Protein AF-A0A956ZNP1-F1 (afdb_monomer)

Solvent-accessible surface area (backbone atoms only — not comparable to full-atom values): 8913 Å² total; per-residue (Å²): 142,85,89,82,83,84,87,86,89,83,90,83,89,77,87,82,73,83,82,71,84,71,74,58,71,53,79,80,72,82,81,79,65,86,91,60,76,81,83,47,62,68,58,44,45,74,68,41,40,74,65,28,34,67,40,29,68,85,63,58,58,47,72,68,44,51,51,50,21,51,50,48,26,41,50,47,34,49,76,71,76,40,75,59,49,74,44,75,42,90,53,72,42,45,49,69,44,48,39,47,77,71,51,98,44,72,65,47,38,48,54,47,53,54,50,50,52,54,27,31,68,38,16,30,48,60,53,40,53,50,35,22,56,67,46,51,49,79,79,77,74,78,90,123

Secondary structure (DSSP, 8-state):
----PPP------------------B-------TTPPPPPHHHHHHH--TTHHHHTTTS---HHHHHHHHHHHHHHHHHTT--EEEE--SSTT---EEEE---SSHHHHHHHHHHHHHHHHHHTHHHHHHHHHHHS--------

Nearest PDB structures (foldseek):
  1dgd-assembly1_A  TM=7.551E-01  e=8.315E-01  Burkholderia cepacia
  6u2f-assembly1_A  TM=5.998E-01  e=5.692E+00  Homo sapiens

Structure (mmCIF, N/CA/C/O backbone):
data_AF-A0A956ZNP1-F1
#
_entry.id   AF-A0A956ZNP1-F1
#
loop_
_atom_site.group_PDB
_atom_site.id
_atom_site.type_symbol
_atom_site.label_atom_id
_atom_site.label_alt_id
_atom_site.label_comp_id
_atom_site.label_asym_id
_atom_site.label_entity_id
_atom_site.label_seq_id
_atom_site.pdbx_PDB_ins_code
_atom_site.Cartn_x
_atom_site.Cartn_y
_atom_site.Cartn_z
_atom_site.occupancy
_atom_site.B_iso_or_equiv
_atom_site.auth_seq_id
_atom_site.auth_comp_id
_atom_site.auth_asym_id
_atom_site.auth_atom_id
_atom_site.pdbx_PDB_model_num
ATOM 1 N N . MET A 1 1 ? -55.408 40.533 39.992 1.00 43.06 1 MET A N 1
ATOM 2 C CA . MET A 1 1 ? -54.505 39.420 39.617 1.00 43.06 1 MET A CA 1
ATOM 3 C C . MET A 1 1 ? -53.222 40.007 39.036 1.00 43.06 1 MET A C 1
ATOM 5 O O . MET A 1 1 ? -53.251 40.529 37.934 1.00 43.06 1 MET A O 1
ATOM 9 N N . MET A 1 2 ? -52.131 40.020 39.809 1.00 33.66 2 MET A N 1
ATOM 10 C CA . MET A 1 2 ? -50.836 40.608 39.430 1.00 33.66 2 MET A CA 1
ATOM 11 C C . MET A 1 2 ? -49.814 39.491 39.184 1.00 33.66 2 MET A C 1
ATOM 13 O O . MET A 1 2 ? -49.549 38.694 40.081 1.00 33.66 2 MET A O 1
ATOM 17 N N . LYS A 1 3 ? -49.233 39.442 37.981 1.00 38.78 3 LYS A N 1
ATOM 18 C CA . LYS A 1 3 ? -48.193 38.482 37.586 1.00 38.78 3 LYS A CA 1
ATOM 19 C C . LYS A 1 3 ? -46.819 39.119 37.836 1.00 38.78 3 LYS A C 1
ATOM 21 O O . LYS A 1 3 ? -46.410 40.014 37.104 1.00 38.78 3 LYS A O 1
ATOM 26 N N . ARG A 1 4 ? -46.131 38.705 38.906 1.00 46.38 4 ARG A N 1
ATOM 27 C CA . ARG A 1 4 ? -44.741 39.094 39.212 1.00 46.38 4 ARG A CA 1
ATOM 28 C C . ARG A 1 4 ? -43.804 37.968 38.772 1.00 46.38 4 ARG A C 1
ATOM 30 O O . ARG A 1 4 ? -43.691 36.979 39.485 1.00 46.38 4 ARG A O 1
ATOM 37 N N . ASN A 1 5 ? -43.104 38.140 37.651 1.00 48.66 5 ASN A N 1
ATOM 38 C CA . ASN A 1 5 ? -41.962 37.291 37.300 1.00 48.66 5 ASN A CA 1
ATOM 39 C C . ASN A 1 5 ? -40.660 38.007 37.683 1.00 48.66 5 ASN A C 1
ATOM 41 O O . ASN A 1 5 ? -40.367 39.102 37.202 1.00 48.66 5 ASN A O 1
ATOM 45 N N . ARG A 1 6 ? -39.914 37.386 38.603 1.00 50.66 6 ARG A N 1
ATOM 46 C CA . ARG A 1 6 ? -38.586 37.804 39.068 1.00 50.66 6 ARG A CA 1
ATOM 47 C C . ARG A 1 6 ? -37.516 37.481 38.018 1.00 50.66 6 ARG A C 1
ATOM 49 O O . ARG A 1 6 ? -37.569 36.449 37.361 1.00 50.66 6 ARG A O 1
ATOM 56 N N . ARG A 1 7 ? -36.552 38.396 37.915 1.00 53.88 7 ARG A N 1
ATOM 57 C CA . ARG A 1 7 ? -35.323 38.364 37.106 1.00 53.88 7 ARG A CA 1
ATOM 58 C C . ARG A 1 7 ? -34.303 37.359 37.663 1.00 53.88 7 ARG A C 1
ATOM 60 O O . ARG A 1 7 ? -34.197 37.281 38.883 1.00 53.88 7 ARG A O 1
ATOM 67 N N . MET A 1 8 ? -33.454 36.770 36.812 1.00 37.44 8 MET A N 1
ATOM 68 C CA . MET A 1 8 ? -31.996 36.722 37.042 1.00 37.44 8 MET A CA 1
ATOM 69 C C . MET A 1 8 ? -31.219 36.302 35.780 1.00 37.44 8 MET A C 1
ATOM 71 O O . MET A 1 8 ? -31.662 35.449 35.021 1.00 37.44 8 MET A O 1
ATOM 75 N N . PHE A 1 9 ? -30.088 36.980 35.577 1.00 45.38 9 PHE A N 1
ATOM 76 C CA . PHE A 1 9 ? -29.097 36.870 34.500 1.00 45.38 9 PHE A CA 1
ATOM 77 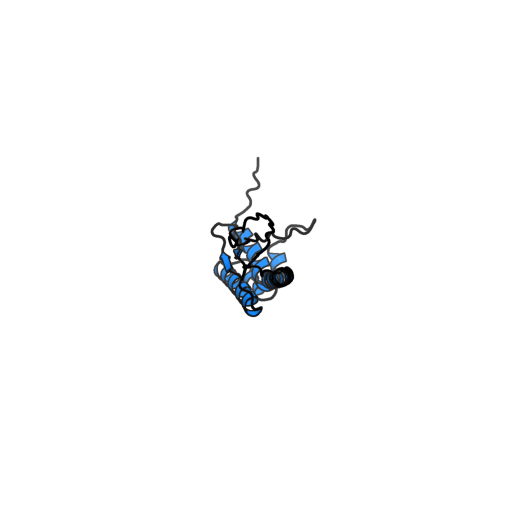C C . PHE A 1 9 ? -28.207 35.628 34.630 1.00 45.38 9 PHE A C 1
ATOM 79 O O . PHE A 1 9 ? -27.853 35.305 35.758 1.00 45.38 9 PHE A O 1
ATOM 86 N N . VAL A 1 10 ? -27.693 35.103 33.504 1.00 38.94 10 VAL A N 1
ATOM 87 C CA . VAL A 1 10 ? -26.294 34.634 33.363 1.00 38.94 10 VAL A CA 1
ATOM 88 C C . VAL A 1 10 ? -25.820 34.868 31.913 1.00 38.94 10 VAL A C 1
ATOM 90 O O . VAL A 1 10 ? -26.462 34.411 30.970 1.00 38.94 10 VAL A O 1
ATOM 93 N N . LEU A 1 11 ? -24.710 35.601 31.742 1.00 41.84 11 LEU A N 1
ATOM 94 C CA . LEU A 1 11 ? -23.898 35.654 30.516 1.00 41.84 11 LEU A CA 1
ATOM 95 C C . LEU A 1 11 ? -23.147 34.327 30.334 1.00 41.84 11 LEU A C 1
ATOM 97 O O . LEU A 1 11 ? -22.572 33.843 31.305 1.00 41.84 11 LEU A O 1
ATOM 101 N N . SER A 1 12 ? -22.986 33.839 29.103 1.00 37.03 12 SER A N 1
ATOM 102 C CA . SER A 1 12 ? -21.721 33.218 28.672 1.00 37.03 12 SER A CA 1
ATOM 103 C C . SER A 1 12 ? -21.627 33.150 27.152 1.00 37.03 12 SER A C 1
ATOM 105 O O . SER A 1 12 ? -22.492 32.602 26.476 1.00 37.03 12 SER A O 1
ATOM 107 N N . ALA A 1 13 ? -20.556 33.749 26.638 1.00 44.31 13 ALA A N 1
ATOM 108 C CA . ALA A 1 13 ? -20.075 33.601 25.279 1.00 44.31 13 ALA A CA 1
ATOM 109 C C . ALA A 1 13 ? -19.405 32.231 25.113 1.00 44.31 13 ALA A C 1
ATOM 111 O O . ALA A 1 13 ? -18.660 31.818 25.995 1.00 44.31 13 ALA A O 1
ATOM 112 N N . ALA A 1 14 ? -19.594 31.580 23.968 1.00 39.31 14 ALA A N 1
ATOM 113 C CA . ALA A 1 14 ? -18.583 30.703 23.389 1.00 39.31 14 ALA A CA 1
ATOM 114 C C . ALA A 1 14 ? -18.914 30.461 21.917 1.00 39.31 14 ALA A C 1
ATOM 116 O O . ALA A 1 14 ? -20.029 30.085 21.561 1.00 39.31 14 ALA A O 1
ATOM 117 N N . ALA A 1 15 ? -17.920 30.724 21.078 1.00 48.25 15 ALA A N 1
ATOM 118 C CA . ALA A 1 15 ? -17.908 30.463 19.656 1.00 48.25 15 ALA A CA 1
ATOM 119 C C . ALA A 1 15 ? -18.265 28.997 19.355 1.00 48.25 15 ALA A C 1
ATOM 121 O O . ALA A 1 15 ? -17.576 28.077 19.791 1.00 48.25 15 ALA A O 1
ATOM 122 N N . GLY A 1 16 ? -19.332 28.787 18.583 1.00 33.81 16 GLY A N 1
ATOM 123 C CA . GLY A 1 16 ? -19.629 27.503 17.957 1.00 33.81 16 GLY A CA 1
ATOM 124 C C . GLY A 1 16 ? -18.827 27.392 16.670 1.00 33.81 16 GLY A C 1
ATOM 125 O O . GLY A 1 16 ? -19.236 27.904 15.633 1.00 33.81 16 GLY A O 1
ATOM 126 N N . ILE A 1 17 ? -17.648 26.797 16.797 1.00 39.94 17 ILE A N 1
ATOM 127 C CA . ILE A 1 17 ? -16.674 26.485 15.752 1.00 39.94 17 ILE A CA 1
ATOM 128 C C . ILE A 1 17 ? -17.370 25.857 14.535 1.00 39.94 17 ILE A C 1
ATOM 130 O O . ILE A 1 17 ? -18.097 24.873 14.658 1.00 39.94 17 ILE A O 1
ATOM 134 N N . VAL A 1 18 ? -17.115 26.422 13.352 1.00 38.84 18 VAL A N 1
ATOM 135 C CA . VAL A 1 18 ? -17.376 25.774 12.063 1.00 38.84 18 VAL A CA 1
ATOM 136 C C . VAL A 1 18 ? -16.579 24.472 12.059 1.00 38.84 18 VAL A C 1
ATOM 138 O O . VAL A 1 18 ? -15.353 24.499 11.985 1.00 38.84 18 VAL A O 1
ATOM 141 N N . ALA A 1 19 ? -17.260 23.333 12.179 1.00 38.62 19 ALA A N 1
ATOM 142 C CA . ALA A 1 19 ? -16.650 22.026 11.992 1.00 38.62 19 ALA A CA 1
ATOM 143 C C . ALA A 1 19 ? -16.329 21.855 10.501 1.00 38.62 19 ALA A C 1
ATOM 145 O O . ALA A 1 19 ? -17.099 21.276 9.738 1.00 38.62 19 ALA A O 1
ATOM 146 N N . THR A 1 20 ? -15.201 22.405 10.058 1.00 39.53 20 THR A N 1
ATOM 147 C CA . THR A 1 20 ? -14.576 21.951 8.821 1.00 39.53 20 THR A CA 1
ATOM 148 C C . THR A 1 20 ? -14.137 20.518 9.073 1.00 39.53 20 THR A C 1
ATOM 150 O O . THR A 1 20 ? -13.214 20.289 9.854 1.00 39.53 20 THR A O 1
ATOM 153 N N . ALA A 1 21 ? -14.838 19.564 8.461 1.00 40.41 21 ALA A N 1
ATOM 154 C CA . ALA A 1 21 ? -14.407 18.181 8.351 1.00 40.41 21 ALA A CA 1
ATOM 155 C C . ALA A 1 21 ? -13.020 18.173 7.691 1.00 40.41 21 ALA A C 1
ATOM 157 O O . ALA A 1 21 ? -12.887 18.268 6.472 1.00 40.41 21 ALA A O 1
ATOM 158 N N . GLY A 1 22 ? -11.979 18.184 8.518 1.00 38.06 22 GLY A N 1
ATOM 159 C CA . GLY A 1 22 ? -10.605 18.083 8.069 1.00 38.06 22 GLY A CA 1
ATOM 160 C C . GLY A 1 22 ? -10.361 16.639 7.684 1.00 38.06 22 GLY A C 1
ATOM 161 O O . GLY A 1 22 ? -10.275 15.782 8.559 1.00 38.06 22 GLY A O 1
ATOM 162 N N . ALA A 1 23 ? -10.267 16.367 6.384 1.00 41.28 23 ALA A N 1
ATOM 163 C CA . ALA A 1 23 ? -9.645 15.146 5.905 1.00 41.28 23 ALA A CA 1
ATOM 164 C C . ALA A 1 23 ? -8.222 15.111 6.483 1.00 41.28 23 ALA A C 1
ATOM 166 O O . ALA A 1 23 ? -7.365 15.903 6.088 1.00 41.28 23 ALA A O 1
ATOM 167 N N . VAL A 1 24 ? -7.987 14.254 7.476 1.00 44.84 24 VAL A N 1
ATOM 168 C CA . VAL A 1 24 ? -6.645 14.045 8.015 1.00 44.84 24 VAL A CA 1
ATOM 169 C C . VAL A 1 24 ? -5.920 13.177 6.996 1.00 44.84 24 VAL A C 1
ATOM 171 O O . VAL A 1 24 ? -6.109 11.965 6.945 1.00 44.84 24 VAL A O 1
ATOM 174 N N . ALA A 1 25 ? -5.137 13.814 6.129 1.00 37.91 25 ALA A N 1
ATOM 175 C CA . ALA A 1 25 ? -4.210 13.113 5.259 1.00 37.91 25 ALA A CA 1
ATOM 176 C C . ALA A 1 25 ? -3.084 12.551 6.135 1.00 37.91 25 ALA A C 1
ATOM 178 O O . ALA A 1 25 ? -2.175 13.275 6.542 1.00 37.91 25 ALA A O 1
ATOM 179 N N . ALA A 1 26 ? -3.167 11.267 6.474 1.00 42.91 26 ALA A N 1
ATOM 180 C CA . ALA A 1 26 ? -2.047 10.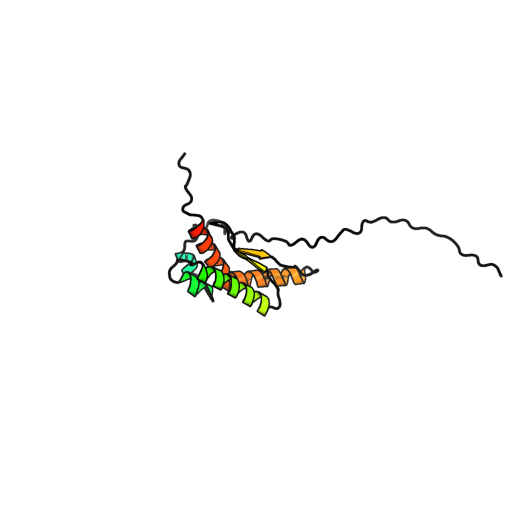567 7.077 1.00 42.91 26 ALA A CA 1
ATOM 181 C C . ALA A 1 26 ? -1.054 10.229 5.957 1.00 42.91 26 ALA A C 1
ATOM 183 O O . ALA A 1 26 ? -1.278 9.319 5.160 1.00 42.91 26 ALA A O 1
ATOM 184 N N . ILE A 1 27 ? 0.041 10.987 5.881 1.00 41.75 27 ILE A N 1
ATOM 185 C CA . ILE A 1 27 ? 1.233 10.560 5.144 1.00 41.75 27 ILE A CA 1
ATOM 186 C C . ILE A 1 27 ? 1.773 9.378 5.940 1.00 41.75 27 ILE A C 1
ATOM 188 O O . ILE A 1 27 ? 2.245 9.592 7.051 1.00 41.75 27 ILE A O 1
ATOM 192 N N . VAL A 1 28 ? 1.638 8.152 5.431 1.00 42.00 28 VAL A N 1
ATOM 193 C CA . VAL A 1 28 ? 2.200 6.955 6.071 1.00 42.00 28 VAL A CA 1
ATOM 194 C C . VAL A 1 28 ? 3.722 7.071 5.965 1.00 42.00 28 VAL A C 1
ATOM 196 O O . VAL A 1 28 ? 4.254 6.914 4.864 1.00 42.00 28 VAL A O 1
ATOM 199 N N . PRO A 1 29 ? 4.446 7.396 7.050 1.00 41.75 29 PRO A N 1
ATOM 200 C CA . PRO A 1 29 ? 5.894 7.369 7.020 1.00 41.75 29 PRO A CA 1
ATOM 201 C C . PRO A 1 29 ? 6.285 5.893 7.029 1.00 41.75 29 PRO A C 1
ATOM 203 O O . PRO A 1 29 ? 5.828 5.144 7.895 1.00 41.75 29 PRO A O 1
ATOM 206 N N . GLY A 1 30 ? 7.114 5.464 6.078 1.00 40.62 30 GLY A N 1
ATOM 207 C CA . GLY A 1 30 ? 7.793 4.177 6.190 1.00 40.62 30 GLY A CA 1
ATOM 208 C C . GLY A 1 30 ? 8.506 4.145 7.541 1.00 40.62 30 GLY A C 1
ATOM 209 O O . GLY A 1 30 ? 9.356 4.994 7.814 1.00 40.62 30 GLY A O 1
ATOM 210 N N . PHE A 1 31 ? 8.083 3.247 8.430 1.00 49.59 31 PHE A N 1
ATOM 211 C CA . PHE A 1 31 ? 8.662 3.117 9.760 1.00 49.59 31 PHE A CA 1
ATOM 212 C C . PHE A 1 31 ? 10.137 2.732 9.603 1.00 49.59 31 PHE A C 1
ATOM 214 O O . PHE A 1 31 ? 10.458 1.616 9.202 1.00 49.59 31 PHE A O 1
ATOM 221 N N . ALA A 1 32 ? 11.035 3.679 9.874 1.00 40.56 32 ALA A N 1
ATOM 222 C CA . ALA A 1 32 ? 12.458 3.410 9.983 1.00 40.56 32 ALA A CA 1
ATOM 223 C C . ALA A 1 32 ? 12.701 2.704 11.322 1.00 40.56 32 ALA A C 1
ATOM 225 O O . ALA A 1 32 ? 12.665 3.337 12.376 1.00 40.56 32 ALA A O 1
ATOM 226 N N . GLU A 1 33 ? 12.898 1.387 11.290 1.00 42.75 33 GLU A N 1
ATOM 227 C CA . GLU A 1 33 ? 13.433 0.659 12.438 1.00 42.75 33 GLU A CA 1
ATOM 228 C C . GLU A 1 33 ? 14.922 1.007 12.615 1.00 42.75 33 GLU A C 1
ATOM 230 O O . GLU A 1 33 ? 15.706 0.995 11.663 1.00 42.75 33 GLU A O 1
ATOM 235 N N . ASP A 1 34 ? 15.286 1.353 13.850 1.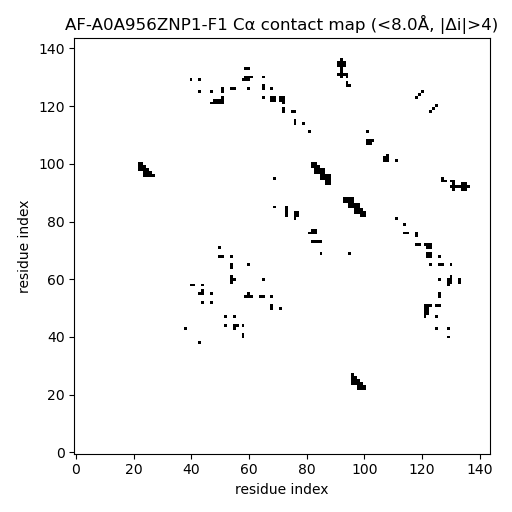00 42.56 34 ASP A N 1
ATOM 236 C CA . ASP A 1 34 ? 16.621 1.745 14.307 1.00 42.56 34 ASP A CA 1
ATOM 237 C C . ASP A 1 34 ? 17.720 0.766 13.836 1.00 42.56 34 ASP A C 1
ATOM 239 O O . ASP A 1 34 ? 17.698 -0.426 14.146 1.00 42.56 34 ASP A O 1
ATOM 243 N N . GLY A 1 35 ? 18.720 1.272 13.107 1.00 46.94 35 GLY A N 1
ATOM 244 C CA . GLY A 1 35 ? 20.001 0.590 12.863 1.00 46.94 35 GLY A CA 1
ATOM 245 C C . GLY A 1 35 ? 20.016 -0.588 11.876 1.00 46.94 35 GLY A C 1
ATOM 246 O O . GLY A 1 35 ? 21.081 -1.170 11.657 1.00 46.94 35 GLY A O 1
ATOM 247 N N . ALA A 1 36 ? 18.893 -0.946 11.252 1.00 59.16 36 ALA A N 1
ATOM 248 C CA . ALA A 1 36 ? 18.865 -1.980 10.219 1.00 59.16 36 ALA A CA 1
ATOM 249 C C . ALA A 1 36 ? 19.393 -1.443 8.876 1.00 59.16 36 ALA A C 1
ATOM 251 O O . ALA A 1 36 ? 19.086 -0.320 8.472 1.00 59.16 36 ALA A O 1
ATOM 252 N N . ARG A 1 37 ? 20.175 -2.258 8.147 1.00 69.31 37 ARG A N 1
ATOM 253 C CA . ARG A 1 37 ? 20.527 -1.952 6.748 1.00 69.31 37 ARG A CA 1
ATOM 254 C C . ARG A 1 37 ? 19.240 -1.653 5.959 1.00 69.31 37 ARG A C 1
ATOM 256 O O . ARG A 1 37 ? 18.240 -2.329 6.213 1.00 69.31 37 ARG A O 1
ATOM 263 N N . PRO A 1 38 ? 19.244 -0.717 4.990 1.00 70.06 38 PRO A N 1
ATOM 264 C CA . PRO A 1 38 ? 18.068 -0.471 4.166 1.00 70.06 38 PRO A CA 1
ATOM 265 C C . PRO A 1 38 ? 17.537 -1.786 3.588 1.00 70.06 38 PRO A C 1
ATOM 267 O O . PRO A 1 38 ? 18.300 -2.559 2.997 1.00 70.06 38 PRO A O 1
ATOM 270 N N . ALA A 1 39 ? 16.242 -2.055 3.778 1.00 78.75 39 ALA A N 1
ATOM 271 C CA . ALA A 1 39 ? 15.604 -3.229 3.190 1.00 78.75 39 ALA A CA 1
ATOM 272 C C . ALA A 1 39 ? 15.815 -3.203 1.671 1.00 78.75 39 ALA A C 1
ATOM 274 O O . ALA A 1 39 ? 15.716 -2.144 1.060 1.00 78.75 39 ALA A O 1
ATOM 275 N N . THR A 1 40 ? 16.124 -4.334 1.058 1.00 82.88 40 THR A N 1
ATOM 276 C CA . THR A 1 40 ? 16.261 -4.519 -0.394 1.00 82.88 40 THR A CA 1
ATOM 277 C C . THR A 1 40 ? 14.970 -5.090 -0.966 1.00 82.88 40 THR A C 1
ATOM 279 O O . THR A 1 40 ? 14.187 -5.669 -0.219 1.00 82.88 40 THR A O 1
ATOM 282 N N . THR A 1 41 ? 14.759 -5.005 -2.285 1.00 82.00 41 THR A N 1
ATOM 283 C CA . THR A 1 41 ? 13.642 -5.689 -2.969 1.00 82.00 41 THR A CA 1
ATOM 284 C C . THR A 1 41 ? 13.533 -7.160 -2.558 1.00 82.00 41 THR A C 1
ATOM 286 O O . THR A 1 41 ? 12.444 -7.617 -2.237 1.00 82.00 41 THR A O 1
ATOM 289 N N . ALA A 1 42 ? 14.658 -7.874 -2.456 1.00 80.38 42 ALA A N 1
ATOM 290 C CA . ALA A 1 42 ? 14.674 -9.267 -2.012 1.00 80.38 42 ALA A CA 1
ATOM 291 C C . ALA A 1 42 ? 14.159 -9.449 -0.571 1.00 80.38 42 ALA A C 1
ATOM 293 O O . ALA A 1 42 ? 13.458 -10.419 -0.287 1.00 80.38 42 ALA A O 1
ATOM 294 N N . ASP A 1 43 ? 14.436 -8.503 0.332 1.00 82.69 43 ASP A N 1
ATOM 295 C CA . ASP A 1 43 ? 13.893 -8.540 1.696 1.00 82.69 43 ASP A CA 1
ATOM 296 C C . ASP A 1 43 ? 12.370 -8.319 1.712 1.00 82.69 43 ASP A C 1
ATOM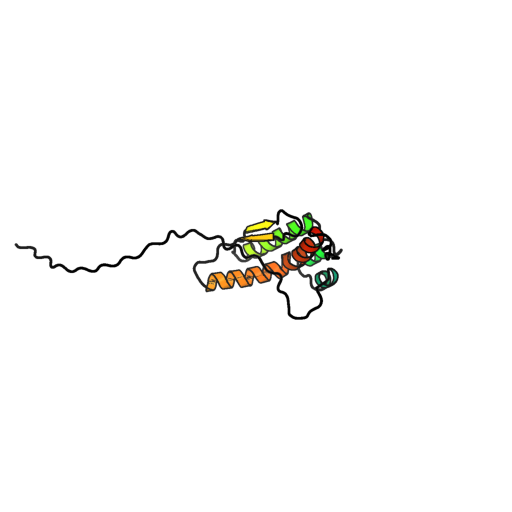 298 O O . ASP A 1 43 ? 11.685 -8.856 2.582 1.00 82.69 43 ASP A O 1
ATOM 302 N N . PHE A 1 44 ? 11.823 -7.538 0.770 1.00 83.12 44 PHE A N 1
ATOM 303 C CA . PHE A 1 44 ? 10.372 -7.385 0.594 1.00 83.12 44 PHE A CA 1
ATOM 304 C C . PHE A 1 44 ? 9.747 -8.678 0.054 1.00 83.12 44 PHE A C 1
ATOM 306 O O . PHE A 1 44 ? 8.742 -9.138 0.585 1.00 83.12 44 PHE A O 1
ATOM 313 N N . GLN A 1 45 ? 10.381 -9.322 -0.929 1.00 82.44 45 GLN A N 1
ATOM 314 C CA . GLN A 1 45 ? 9.924 -10.604 -1.482 1.00 82.44 45 GLN A CA 1
ATOM 315 C C . GLN A 1 45 ? 9.830 -11.707 -0.425 1.00 82.44 45 GLN A C 1
ATOM 317 O O . GLN A 1 45 ? 8.863 -12.462 -0.401 1.00 82.44 45 GLN A O 1
ATOM 322 N N . GLN A 1 46 ? 10.828 -11.801 0.458 1.00 82.44 46 GLN A N 1
ATOM 323 C CA . GLN A 1 46 ? 10.904 -12.868 1.461 1.00 82.44 46 GLN A CA 1
ATOM 324 C C . GLN A 1 46 ? 9.834 -12.771 2.551 1.00 82.44 46 GLN A C 1
ATOM 326 O O . GLN A 1 46 ? 9.439 -13.799 3.101 1.00 82.44 46 GLN A O 1
ATOM 331 N N . ARG A 1 47 ? 9.375 -11.560 2.884 1.00 82.44 47 ARG A N 1
ATOM 332 C CA . ARG A 1 47 ? 8.366 -11.341 3.932 1.00 82.44 47 ARG A CA 1
ATOM 333 C C . ARG A 1 47 ? 6.953 -11.120 3.396 1.00 82.44 47 ARG A C 1
ATOM 335 O O . ARG A 1 47 ? 6.013 -11.094 4.189 1.00 82.44 47 ARG A O 1
ATOM 342 N N . ALA A 1 48 ? 6.806 -10.931 2.085 1.00 80.38 48 ALA A N 1
ATOM 343 C CA . ALA A 1 48 ? 5.522 -10.660 1.468 1.00 80.38 48 ALA A CA 1
ATOM 344 C C . ALA A 1 48 ? 4.542 -11.810 1.723 1.00 80.38 48 ALA A C 1
ATOM 346 O O . ALA A 1 48 ? 4.841 -12.985 1.508 1.00 80.38 48 ALA A O 1
ATOM 347 N N . THR A 1 49 ? 3.336 -11.459 2.156 1.00 77.00 49 THR A N 1
ATOM 348 C CA . THR A 1 49 ? 2.230 -12.400 2.349 1.00 77.00 49 THR A CA 1
ATOM 349 C C . THR A 1 49 ? 0.985 -11.891 1.628 1.00 77.00 49 THR A C 1
ATOM 351 O O . THR A 1 49 ? 0.949 -10.758 1.144 1.00 77.00 49 THR A O 1
ATOM 354 N N . GLY A 1 50 ? -0.039 -12.739 1.514 1.00 75.81 50 GLY A N 1
ATOM 355 C CA . GLY A 1 50 ? -1.312 -12.348 0.908 1.00 75.81 50 GLY A CA 1
ATOM 356 C C . GLY A 1 50 ? -1.166 -11.895 -0.548 1.00 75.81 50 GLY A C 1
ATOM 357 O O . GLY A 1 50 ? -0.452 -12.517 -1.333 1.00 75.81 50 GLY A O 1
ATOM 358 N N . ALA A 1 51 ? -1.854 -10.810 -0.908 1.00 74.75 51 ALA A N 1
ATOM 359 C CA . ALA A 1 51 ? -1.868 -10.285 -2.275 1.00 74.75 51 ALA A CA 1
ATOM 360 C C . ALA A 1 51 ? -0.507 -9.715 -2.721 1.00 74.75 51 ALA A C 1
ATOM 362 O O . ALA A 1 51 ? -0.189 -9.736 -3.909 1.00 74.75 51 ALA A O 1
ATOM 363 N N . GLN A 1 52 ? 0.328 -9.259 -1.781 1.00 82.81 52 GLN A N 1
ATOM 364 C CA . GLN A 1 52 ? 1.623 -8.640 -2.091 1.00 82.81 52 GLN A CA 1
ATOM 365 C C . GLN A 1 52 ? 2.657 -9.636 -2.604 1.00 82.81 52 GLN A C 1
ATOM 367 O O . GLN A 1 52 ? 3.516 -9.267 -3.397 1.00 82.81 52 GLN A O 1
ATOM 372 N N . ALA A 1 53 ? 2.565 -10.904 -2.193 1.00 84.62 53 ALA A N 1
ATOM 373 C CA . ALA A 1 53 ? 3.493 -11.940 -2.640 1.00 84.62 53 ALA A CA 1
ATOM 374 C C . ALA A 1 53 ? 3.442 -12.146 -4.163 1.00 84.62 53 ALA A C 1
ATOM 376 O O . ALA A 1 53 ? 4.462 -12.448 -4.774 1.00 84.62 53 ALA A O 1
ATOM 377 N N . ILE A 1 54 ? 2.269 -11.946 -4.775 1.00 85.00 54 ILE A N 1
ATOM 378 C CA . ILE A 1 54 ? 2.090 -12.049 -6.228 1.00 85.00 54 ILE A CA 1
ATOM 379 C C . ILE A 1 54 ? 2.778 -10.869 -6.919 1.00 85.00 54 ILE A C 1
ATOM 381 O O . ILE A 1 54 ? 3.609 -11.082 -7.792 1.00 85.00 54 ILE A O 1
ATOM 385 N N . ALA A 1 55 ? 2.485 -9.646 -6.469 1.00 86.81 55 ALA A N 1
ATOM 386 C CA . ALA A 1 55 ? 3.039 -8.410 -7.026 1.00 86.81 55 ALA A CA 1
ATOM 387 C C . ALA A 1 55 ? 4.559 -8.261 -6.839 1.00 86.81 55 ALA A C 1
ATOM 389 O O . ALA A 1 55 ? 5.184 -7.446 -7.502 1.00 86.81 55 ALA A O 1
ATOM 390 N N . LEU A 1 56 ? 5.150 -8.996 -5.894 1.00 91.38 56 LEU A N 1
ATOM 391 C CA . LEU A 1 56 ? 6.583 -8.945 -5.608 1.00 91.38 56 LEU A CA 1
ATOM 392 C C . LEU A 1 56 ? 7.345 -10.144 -6.182 1.00 91.38 56 LEU A C 1
ATOM 394 O O . LEU A 1 56 ? 8.566 -10.186 -6.056 1.00 91.38 56 LEU A O 1
ATOM 398 N N . ALA A 1 57 ? 6.679 -11.112 -6.813 1.00 88.56 57 ALA A N 1
ATOM 399 C CA . ALA A 1 57 ? 7.277 -12.402 -7.162 1.00 88.56 57 ALA A CA 1
ATOM 400 C C . ALA A 1 57 ? 8.548 -12.298 -8.029 1.00 88.56 57 ALA A C 1
ATOM 402 O O . ALA A 1 57 ? 9.488 -13.069 -7.834 1.00 88.56 57 ALA A O 1
ATOM 403 N N . ASP A 1 58 ? 8.609 -11.336 -8.948 1.00 88.44 58 ASP A N 1
ATOM 404 C CA . ASP A 1 58 ? 9.764 -11.086 -9.823 1.00 88.44 58 ASP A CA 1
ATOM 405 C C . ASP A 1 58 ? 10.635 -9.898 -9.364 1.00 88.44 58 ASP A C 1
ATOM 407 O O . ASP A 1 58 ? 11.700 -9.640 -9.927 1.00 88.44 58 ASP A O 1
ATOM 411 N N . GLY A 1 59 ? 10.216 -9.204 -8.302 1.00 88.44 59 GLY A N 1
ATOM 412 C CA . GLY A 1 59 ? 10.916 -8.062 -7.718 1.00 88.44 59 GLY A CA 1
ATOM 413 C C . GLY A 1 59 ? 10.665 -6.751 -8.460 1.00 88.44 59 GLY A C 1
ATOM 414 O O . GLY A 1 59 ? 11.264 -5.727 -8.113 1.00 88.44 59 GLY A O 1
ATOM 415 N N . VAL A 1 60 ? 9.782 -6.753 -9.457 1.00 90.81 60 VAL A N 1
ATOM 416 C CA . VAL A 1 60 ? 9.372 -5.570 -10.204 1.00 90.81 60 VAL A CA 1
ATOM 417 C C . VAL A 1 60 ? 7.891 -5.326 -9.966 1.00 90.81 60 VAL A C 1
ATOM 419 O O . VAL A 1 60 ? 7.085 -6.216 -10.160 1.00 90.81 60 VAL A O 1
ATOM 422 N N . VAL A 1 61 ? 7.514 -4.114 -9.549 1.00 90.94 61 VAL A N 1
ATOM 423 C CA . VAL A 1 61 ? 6.097 -3.789 -9.369 1.00 90.94 61 VAL A CA 1
ATOM 424 C C . VAL A 1 61 ? 5.634 -3.027 -10.596 1.00 90.94 61 VAL A C 1
ATOM 426 O O . VAL A 1 61 ? 6.028 -1.884 -10.838 1.00 90.94 61 VAL A O 1
ATOM 429 N N . THR A 1 62 ? 4.771 -3.648 -11.385 1.00 91.81 62 THR A N 1
ATOM 430 C CA . THR A 1 62 ? 4.125 -2.988 -12.517 1.00 91.81 62 THR A CA 1
ATOM 431 C C . THR A 1 62 ? 3.022 -2.032 -12.047 1.00 91.81 62 THR A C 1
ATOM 433 O O . THR A 1 62 ? 2.467 -2.188 -10.954 1.00 91.81 62 THR A O 1
ATOM 436 N N . PRO A 1 63 ? 2.608 -1.060 -12.887 1.00 90.69 63 PRO A N 1
ATOM 437 C CA . PRO A 1 63 ? 1.467 -0.206 -12.561 1.00 90.69 63 PRO A CA 1
ATOM 438 C C . PRO A 1 63 ? 0.192 -1.011 -12.267 1.00 90.69 63 PRO A C 1
ATOM 440 O O . PRO A 1 63 ? -0.568 -0.658 -11.369 1.00 90.69 63 PRO A O 1
ATOM 443 N N . ALA A 1 64 ? -0.029 -2.115 -12.988 1.00 91.50 64 ALA A N 1
ATOM 444 C CA . ALA A 1 64 ? -1.196 -2.969 -12.792 1.00 91.50 64 ALA A CA 1
ATOM 445 C C . ALA A 1 64 ? -1.158 -3.698 -11.440 1.00 91.50 64 ALA A C 1
ATOM 447 O O . ALA A 1 64 ? -2.173 -3.755 -10.750 1.00 91.50 64 ALA A O 1
ATOM 448 N N . GLU A 1 65 ? -0.001 -4.218 -11.034 1.00 93.56 65 GLU A N 1
ATOM 449 C CA . GLU A 1 65 ? 0.173 -4.856 -9.722 1.00 93.56 65 GLU A CA 1
ATOM 450 C C . GLU A 1 65 ? 0.021 -3.857 -8.582 1.00 93.56 65 GLU A C 1
ATOM 452 O O . GLU A 1 65 ? -0.611 -4.162 -7.570 1.00 93.56 65 GLU A O 1
ATOM 457 N N . TYR A 1 66 ? 0.519 -2.633 -8.765 1.00 92.12 66 TYR A N 1
ATOM 458 C CA . TYR A 1 66 ? 0.330 -1.585 -7.775 1.00 92.12 66 TYR A CA 1
ATOM 459 C C . TYR A 1 66 ? -1.148 -1.181 -7.632 1.00 92.12 66 TYR A C 1
ATOM 461 O O . TYR A 1 66 ? -1.632 -1.006 -6.514 1.00 92.12 66 TYR A O 1
ATOM 469 N N . ASP A 1 67 ? -1.898 -1.089 -8.737 1.00 91.12 67 ASP A N 1
ATOM 470 C CA . ASP A 1 67 ? -3.351 -0.840 -8.696 1.00 91.12 67 ASP A CA 1
ATOM 471 C C . ASP A 1 67 ? -4.105 -1.986 -8.013 1.00 91.12 67 ASP A C 1
ATOM 473 O O . ASP A 1 67 ? -5.021 -1.751 -7.224 1.00 91.12 67 ASP A O 1
ATOM 477 N N . GLN A 1 68 ? -3.707 -3.232 -8.275 1.00 92.31 68 GLN A N 1
ATOM 478 C CA . GLN A 1 68 ? -4.298 -4.404 -7.629 1.00 92.31 68 GLN A CA 1
ATOM 479 C C . GLN A 1 68 ? -4.026 -4.430 -6.122 1.00 92.31 68 GLN A C 1
ATOM 481 O O . GLN A 1 68 ? -4.933 -4.740 -5.352 1.00 92.31 68 GLN A O 1
ATOM 486 N N . ALA A 1 69 ? -2.821 -4.057 -5.687 1.00 92.44 69 ALA A N 1
ATOM 487 C CA . ALA A 1 69 ? -2.476 -3.922 -4.274 1.00 92.44 69 ALA A CA 1
ATOM 488 C C . ALA A 1 69 ? -3.335 -2.850 -3.574 1.00 92.44 69 ALA A C 1
ATOM 490 O O . ALA A 1 69 ? -3.864 -3.085 -2.483 1.00 92.44 69 ALA A O 1
ATOM 491 N N . ILE A 1 70 ? -3.551 -1.701 -4.230 1.00 92.94 70 ILE A N 1
ATOM 492 C CA . ILE A 1 70 ? -4.456 -0.646 -3.743 1.00 92.94 70 ILE A CA 1
ATOM 493 C C . ILE A 1 70 ? -5.891 -1.177 -3.624 1.00 92.94 70 ILE A C 1
ATOM 495 O O . ILE A 1 70 ? -6.523 -1.014 -2.577 1.00 92.94 70 ILE A O 1
ATOM 499 N N . ALA A 1 71 ? -6.394 -1.855 -4.657 1.00 92.81 71 ALA A N 1
ATOM 500 C CA . ALA A 1 71 ? -7.738 -2.426 -4.654 1.00 92.81 71 ALA A CA 1
ATOM 501 C C . ALA A 1 71 ? -7.912 -3.503 -3.566 1.00 92.81 71 ALA A C 1
ATOM 503 O O . ALA A 1 71 ? -8.942 -3.543 -2.893 1.00 92.81 71 ALA A O 1
ATOM 504 N N . ALA A 1 72 ? -6.899 -4.346 -3.343 1.00 93.12 72 ALA A N 1
ATOM 505 C CA . ALA A 1 72 ? -6.902 -5.363 -2.293 1.00 93.12 72 ALA A CA 1
ATOM 506 C C . ALA A 1 72 ? -6.912 -4.738 -0.887 1.00 93.12 72 ALA A C 1
ATOM 508 O O . ALA A 1 72 ? -7.662 -5.184 -0.014 1.00 93.12 72 ALA A O 1
ATOM 509 N N . PHE A 1 73 ? -6.148 -3.662 -0.673 1.00 93.19 73 PHE A N 1
ATOM 510 C CA . PHE A 1 73 ? -6.218 -2.881 0.561 1.00 93.19 73 PHE A CA 1
ATOM 511 C C . PHE A 1 73 ? -7.620 -2.288 0.780 1.00 93.19 73 PHE A C 1
ATOM 513 O O . PHE A 1 73 ? -8.186 -2.443 1.864 1.00 93.19 73 PHE A O 1
ATOM 520 N N . GLN A 1 74 ? -8.210 -1.663 -0.244 1.00 93.25 74 GLN A N 1
ATOM 521 C CA . GLN A 1 74 ? -9.558 -1.091 -0.153 1.00 93.25 74 GLN A CA 1
ATOM 522 C C . GLN A 1 74 ? -10.601 -2.163 0.171 1.00 93.25 74 GLN A C 1
ATOM 524 O O . GLN A 1 74 ? -11.399 -1.980 1.089 1.00 93.25 74 GLN A O 1
ATOM 529 N N . ALA A 1 75 ? -10.543 -3.314 -0.501 1.00 93.56 75 ALA A N 1
ATOM 530 C CA . ALA A 1 75 ? -11.427 -4.443 -0.226 1.00 93.56 75 ALA A CA 1
ATOM 531 C C . ALA A 1 75 ? -11.286 -4.956 1.219 1.00 93.56 75 ALA A C 1
ATOM 533 O O . ALA A 1 75 ? -12.293 -5.256 1.861 1.00 93.56 75 ALA A O 1
ATOM 534 N N . CYS A 1 76 ? -10.063 -5.008 1.758 1.00 94.25 76 CYS A N 1
ATOM 535 C CA . CYS A 1 76 ? -9.810 -5.383 3.151 1.00 94.25 76 CYS A CA 1
ATOM 536 C C . CYS A 1 76 ? -10.463 -4.405 4.145 1.00 94.25 76 CYS A C 1
ATOM 538 O O . CYS A 1 76 ? -11.091 -4.840 5.115 1.00 94.25 76 CYS A O 1
ATOM 540 N N . MET A 1 77 ? -10.377 -3.097 3.883 1.00 93.62 77 MET A N 1
ATOM 541 C CA . MET A 1 77 ? -11.026 -2.070 4.706 1.00 93.62 77 MET A CA 1
ATOM 542 C C . MET A 1 77 ? -12.553 -2.167 4.624 1.00 93.62 77 MET A C 1
ATOM 544 O O . MET A 1 77 ? -13.222 -2.222 5.660 1.00 93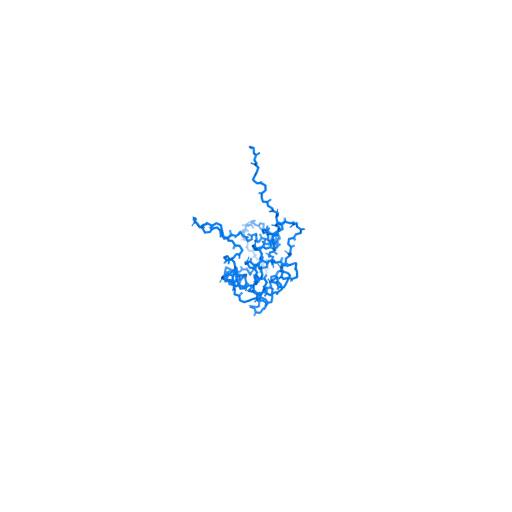.62 77 MET A O 1
ATOM 548 N N . THR A 1 78 ? -13.107 -2.299 3.414 1.00 93.00 78 THR A N 1
ATOM 549 C CA . THR A 1 78 ? -14.553 -2.457 3.200 1.00 93.00 78 THR A CA 1
ATOM 550 C C . THR A 1 78 ? -15.094 -3.708 3.890 1.00 93.00 78 THR A C 1
ATOM 552 O O . THR A 1 78 ? -16.133 -3.644 4.545 1.00 93.00 78 THR A O 1
ATOM 555 N N . ALA A 1 79 ? -14.374 -4.832 3.827 1.00 93.12 79 ALA A N 1
ATOM 556 C CA . ALA A 1 79 ? -14.753 -6.063 4.522 1.00 93.12 79 ALA A CA 1
ATOM 557 C C . ALA A 1 79 ? -14.776 -5.902 6.054 1.00 93.12 79 ALA A C 1
ATOM 559 O O . ALA A 1 79 ? -15.532 -6.591 6.738 1.00 93.12 79 ALA A O 1
ATOM 560 N N . ALA A 1 80 ? -13.990 -4.972 6.602 1.00 90.94 80 ALA A N 1
ATOM 561 C CA . ALA A 1 80 ? -14.006 -4.622 8.021 1.00 90.94 80 ALA A CA 1
ATOM 562 C C . ALA A 1 80 ? -15.103 -3.606 8.403 1.00 90.94 80 ALA A C 1
ATOM 564 O O . ALA A 1 80 ? -15.206 -3.228 9.579 1.00 90.94 80 ALA A O 1
ATOM 565 N N . GLY A 1 81 ? -15.908 -3.166 7.430 1.00 90.62 81 GLY A N 1
ATOM 566 C CA . GLY A 1 81 ? -16.921 -2.125 7.592 1.00 90.62 81 GLY A CA 1
ATOM 567 C C . GLY A 1 81 ? -16.330 -0.721 7.718 1.00 90.62 81 GLY A C 1
ATOM 568 O O . GLY A 1 81 ? -16.937 0.129 8.363 1.00 90.62 81 GLY A O 1
ATOM 569 N N . LEU A 1 82 ? -15.134 -0.494 7.170 1.00 89.44 82 LEU A N 1
ATOM 570 C CA . LEU A 1 82 ? -14.435 0.788 7.200 1.00 89.44 82 LEU A CA 1
ATOM 571 C C . LEU A 1 82 ? -14.292 1.336 5.779 1.00 89.44 82 LEU A C 1
ATOM 573 O O . LEU A 1 82 ? -13.958 0.604 4.847 1.00 89.44 82 LEU A O 1
ATOM 577 N N . GLU A 1 83 ? -14.501 2.638 5.617 1.00 85.81 83 GLU A N 1
ATOM 578 C CA . GLU A 1 83 ? -14.288 3.321 4.343 1.00 85.81 83 GLU A CA 1
ATOM 579 C C . GLU A 1 83 ? -12.919 4.005 4.339 1.00 85.81 83 GLU A C 1
ATOM 581 O O . GLU A 1 83 ? -12.603 4.813 5.214 1.00 85.81 83 GLU A O 1
ATOM 586 N N . ALA A 1 84 ? -12.103 3.672 3.340 1.00 85.75 84 ALA A N 1
ATOM 587 C CA . ALA A 1 84 ? -10.824 4.314 3.076 1.00 85.75 84 ALA A CA 1
ATOM 588 C C . ALA A 1 84 ? -10.758 4.703 1.597 1.00 85.75 84 ALA A C 1
ATOM 590 O O . ALA A 1 84 ? -10.901 3.861 0.707 1.00 85.75 84 ALA A O 1
ATOM 591 N N . THR A 1 85 ? -10.518 5.982 1.334 1.00 86.38 85 THR A N 1
ATOM 592 C CA . THR A 1 85 ? -10.234 6.476 -0.011 1.00 86.38 85 THR A CA 1
ATOM 593 C C . THR A 1 85 ? -8.741 6.363 -0.237 1.00 86.38 85 THR A C 1
ATOM 595 O O . THR A 1 85 ? -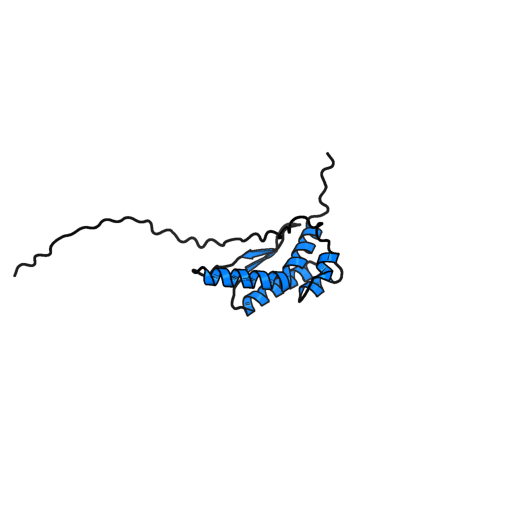7.956 6.871 0.558 1.00 86.38 85 THR A O 1
ATOM 598 N N . VAL A 1 86 ? -8.335 5.716 -1.324 1.00 87.38 86 VAL A N 1
ATOM 599 C CA . VAL A 1 86 ? -6.921 5.608 -1.678 1.00 87.38 86 VAL A CA 1
ATOM 600 C C . VAL A 1 86 ? -6.708 6.285 -3.010 1.00 87.38 86 VAL A C 1
ATOM 602 O O . VAL A 1 86 ? -7.348 5.935 -4.000 1.00 87.38 86 VAL A O 1
ATOM 605 N N . THR A 1 87 ? -5.806 7.256 -3.016 1.00 87.12 87 THR A N 1
ATOM 606 C CA . THR A 1 87 ? -5.413 7.990 -4.212 1.00 87.12 87 THR A CA 1
ATOM 607 C C . THR A 1 87 ? -3.968 7.648 -4.513 1.00 87.12 87 THR A C 1
ATOM 609 O O . THR A 1 87 ? -3.088 7.877 -3.684 1.00 87.12 87 THR A O 1
ATOM 612 N N . ARG A 1 88 ? -3.714 7.092 -5.696 1.00 83.44 88 ARG A N 1
ATOM 613 C CA . ARG A 1 88 ? -2.351 6.861 -6.178 1.00 83.44 88 ARG A CA 1
ATOM 614 C C . ARG A 1 88 ? -1.603 8.198 -6.301 1.00 83.44 88 ARG A C 1
ATOM 616 O O . ARG A 1 88 ? -2.176 9.177 -6.777 1.00 83.44 88 ARG A O 1
ATOM 623 N N . GLY A 1 89 ? -0.330 8.206 -5.902 1.00 82.25 89 GLY A N 1
ATOM 624 C CA . GLY A 1 89 ? 0.590 9.319 -6.128 1.00 82.25 89 GLY A CA 1
ATOM 625 C C . GLY A 1 89 ? 0.711 9.672 -7.611 1.00 82.25 89 GLY A C 1
ATOM 626 O O . GLY A 1 89 ? 0.715 8.799 -8.479 1.00 82.25 89 GLY A O 1
ATOM 627 N N . SER A 1 90 ? 0.765 10.962 -7.911 1.00 76.75 90 SER A N 1
ATOM 628 C CA . SER A 1 90 ? 0.751 11.463 -9.289 1.00 76.75 90 SER A CA 1
ATOM 629 C C . SER A 1 90 ? 2.149 11.646 -9.876 1.00 76.75 90 SER A C 1
ATOM 631 O O . SER A 1 90 ? 2.293 11.674 -11.100 1.00 76.75 90 SER A O 1
ATOM 633 N N . ALA A 1 91 ? 3.170 11.750 -9.022 1.00 76.62 91 ALA A N 1
ATOM 634 C CA . ALA A 1 91 ? 4.558 11.923 -9.423 1.00 76.62 91 ALA A CA 1
ATOM 635 C C . ALA A 1 91 ? 5.411 10.664 -9.163 1.00 76.62 91 ALA A C 1
ATOM 637 O O . ALA A 1 91 ? 5.079 9.837 -8.307 1.00 76.62 91 ALA A O 1
ATOM 638 N N . PRO A 1 92 ? 6.534 10.498 -9.885 1.00 72.56 92 PRO A N 1
ATOM 639 C CA . PRO A 1 92 ? 7.466 9.410 -9.622 1.00 72.56 92 PRO A CA 1
ATOM 640 C C . PRO A 1 92 ? 8.014 9.479 -8.189 1.00 72.56 92 PRO A C 1
ATOM 642 O O . PRO A 1 92 ? 8.372 10.549 -7.698 1.00 72.56 92 PRO A O 1
ATOM 645 N N . GLY A 1 93 ? 8.068 8.339 -7.504 1.00 75.94 93 GLY A N 1
ATOM 646 C CA . GLY A 1 93 ? 8.456 8.264 -6.097 1.00 75.94 93 GLY A CA 1
ATOM 647 C C . GLY A 1 93 ? 7.348 8.633 -5.105 1.00 75.94 93 GLY A C 1
ATOM 648 O O . GLY A 1 93 ? 7.592 8.558 -3.902 1.00 75.94 93 GLY A O 1
ATOM 649 N N . GLU A 1 94 ? 6.144 8.996 -5.563 1.00 80.88 94 GLU A N 1
ATOM 650 C CA . GLU A 1 94 ? 4.980 9.163 -4.688 1.00 80.88 94 GLU A CA 1
ATOM 651 C C . GLU A 1 94 ? 4.256 7.827 -4.481 1.00 80.88 94 GLU A C 1
ATOM 653 O O . GLU A 1 94 ? 3.861 7.142 -5.428 1.00 80.88 94 GLU A O 1
ATOM 658 N N . GLY A 1 95 ? 4.062 7.465 -3.212 1.00 84.12 95 GLY A N 1
ATOM 659 C CA . GLY A 1 95 ? 3.186 6.369 -2.813 1.00 84.12 95 GLY A CA 1
ATOM 660 C C . GLY A 1 95 ? 1.708 6.757 -2.860 1.00 84.12 95 GLY A C 1
ATOM 661 O O . GLY A 1 95 ? 1.330 7.866 -3.244 1.00 84.12 95 GLY A O 1
ATOM 662 N N . ALA A 1 96 ? 0.844 5.841 -2.438 1.00 87.19 96 ALA A N 1
ATOM 663 C CA . ALA A 1 96 ? -0.576 6.105 -2.337 1.00 87.19 96 ALA A CA 1
ATOM 664 C C . ALA A 1 96 ? -0.860 6.924 -1.075 1.00 87.19 96 ALA A C 1
ATOM 666 O O . ALA A 1 96 ? -0.291 6.684 -0.009 1.00 87.19 96 ALA A O 1
ATOM 667 N N . THR A 1 97 ? -1.772 7.883 -1.195 1.00 87.06 97 THR A N 1
ATOM 668 C CA . THR A 1 97 ? -2.320 8.625 -0.060 1.00 87.06 97 THR A CA 1
ATOM 669 C C . THR A 1 97 ? -3.630 7.985 0.367 1.00 8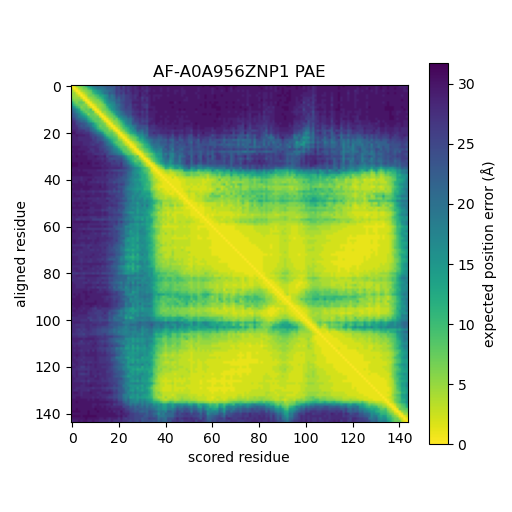7.06 97 THR A C 1
ATOM 671 O O . THR A 1 97 ? -4.506 7.741 -0.465 1.00 87.06 97 THR A O 1
ATOM 674 N N . ILE A 1 98 ? -3.773 7.738 1.667 1.00 86.25 98 ILE A N 1
ATOM 675 C CA . ILE A 1 98 ? -4.963 7.121 2.252 1.00 86.25 98 ILE A CA 1
ATOM 676 C C . ILE A 1 98 ? -5.731 8.201 3.007 1.00 86.25 98 ILE A C 1
ATOM 678 O O . ILE A 1 98 ? -5.285 8.705 4.037 1.00 86.25 98 ILE A O 1
ATOM 682 N N . GLY A 1 99 ? -6.883 8.577 2.466 1.00 85.25 99 GLY A N 1
ATOM 683 C CA . GLY A 1 99 ? -7.861 9.427 3.126 1.00 85.25 99 GLY A CA 1
ATOM 684 C C . GLY A 1 99 ? -8.881 8.580 3.876 1.00 85.25 99 GLY A C 1
ATOM 685 O O . GLY A 1 99 ? -9.359 7.567 3.366 1.00 85.25 99 GLY A O 1
ATOM 686 N N . TYR A 1 100 ? -9.247 9.005 5.078 1.00 79.94 100 TYR A N 1
ATOM 687 C CA . TYR A 1 100 ? -10.285 8.346 5.859 1.00 79.94 100 TYR A CA 1
ATOM 688 C C . TYR A 1 100 ? -11.075 9.344 6.690 1.00 79.94 100 TYR A C 1
ATOM 690 O O . TYR A 1 100 ? -10.605 10.440 7.003 1.00 79.94 100 TYR A O 1
ATOM 698 N N . THR A 1 101 ? -12.278 8.932 7.073 1.00 77.44 101 THR A N 1
ATOM 699 C CA . THR A 1 101 ? -13.082 9.660 8.049 1.00 77.44 101 THR A CA 1
ATOM 700 C C . THR A 1 101 ? -12.946 8.938 9.379 1.00 77.44 101 THR A C 1
ATOM 702 O O . THR A 1 101 ? -13.452 7.828 9.538 1.00 77.44 101 THR A O 1
ATOM 705 N N . ALA A 1 102 ? -12.217 9.533 10.325 1.00 66.75 102 ALA A N 1
ATOM 706 C CA . ALA A 1 102 ? -12.162 8.992 11.676 1.00 66.75 102 ALA A CA 1
ATOM 707 C C . ALA A 1 102 ? -13.554 9.078 12.318 1.00 66.75 102 ALA A C 1
ATOM 709 O O . ALA A 1 102 ? -14.269 10.068 12.133 1.00 66.75 102 ALA A O 1
ATOM 710 N N . GLY A 1 103 ? -13.920 8.056 13.091 1.00 69.88 103 GLY A N 1
ATOM 711 C CA . GLY A 1 103 ? -15.077 8.144 13.974 1.00 69.88 103 GLY A CA 1
ATOM 712 C C . GLY A 1 103 ? -14.914 9.271 14.998 1.00 69.88 103 GLY A C 1
ATOM 713 O O . GLY A 1 103 ? -13.816 9.776 15.236 1.00 69.88 103 GLY A O 1
ATOM 714 N N . SER A 1 104 ? -16.023 9.680 15.611 1.00 72.00 104 SER A N 1
ATOM 715 C CA . SER A 1 104 ? -16.035 10.786 16.582 1.00 72.00 104 SER A CA 1
ATOM 716 C C . SER A 1 104 ? -15.410 10.421 17.935 1.00 72.00 104 SER A C 1
ATOM 718 O O . SER A 1 104 ? -15.235 11.288 18.793 1.00 72.00 104 SER A O 1
ATOM 720 N N . THR A 1 105 ? -15.071 9.145 18.131 1.00 83.44 105 THR A N 1
ATOM 721 C CA . THR A 1 105 ? -14.531 8.610 19.381 1.00 83.44 105 THR A CA 1
ATOM 722 C C . THR A 1 105 ? -13.111 8.066 19.216 1.00 83.44 105 THR A C 1
ATOM 724 O O . THR A 1 105 ? -12.714 7.587 18.152 1.00 83.44 105 THR A O 1
ATOM 727 N N . THR A 1 106 ? -12.341 8.084 20.307 1.00 85.62 106 THR A N 1
ATOM 728 C CA . THR A 1 106 ? -10.989 7.501 20.360 1.00 85.62 106 THR A CA 1
ATOM 729 C C . THR A 1 106 ? -10.989 6.006 20.036 1.00 85.62 106 THR A C 1
ATOM 731 O O . THR A 1 106 ? -10.066 5.518 19.392 1.00 85.62 106 THR A O 1
ATOM 734 N N . GLU A 1 107 ? -12.029 5.279 20.448 1.00 85.88 107 GLU A N 1
ATOM 735 C CA . GLU A 1 107 ? -12.156 3.839 20.211 1.00 85.88 107 GLU A CA 1
ATOM 736 C C . GLU A 1 107 ? -12.342 3.523 18.720 1.00 85.88 107 GLU A C 1
ATOM 738 O O . GLU A 1 107 ? -11.677 2.638 18.181 1.00 85.88 107 GLU A O 1
ATOM 743 N N . GLU A 1 108 ? -13.174 4.295 18.017 1.00 81.19 108 GLU A N 1
ATOM 744 C CA . GLU A 1 108 ? -13.338 4.171 16.565 1.00 81.19 108 GLU A CA 1
ATOM 745 C C . GLU A 1 108 ? -12.050 4.528 15.816 1.00 81.19 108 GLU A C 1
ATOM 747 O O . GLU A 1 108 ? -11.671 3.823 14.879 1.00 81.19 108 GLU A O 1
ATOM 752 N N . ALA A 1 109 ? -11.346 5.581 16.246 1.00 83.19 109 ALA A N 1
ATOM 753 C CA . ALA A 1 109 ? -10.057 5.959 15.672 1.00 83.19 109 ALA A CA 1
ATOM 754 C C . ALA A 1 109 ? -8.995 4.863 15.876 1.00 83.19 109 ALA A C 1
ATOM 756 O O . ALA A 1 109 ? -8.243 4.550 14.952 1.00 83.19 109 ALA A O 1
ATOM 757 N N . GLN A 1 110 ? -8.962 4.234 17.055 1.00 86.62 110 GLN A N 1
ATOM 758 C CA . GLN A 1 110 ? -8.045 3.134 17.351 1.00 86.62 110 GLN A CA 1
ATOM 759 C C . GLN A 1 110 ? -8.380 1.887 16.529 1.00 86.62 110 GLN A C 1
ATOM 761 O O . GLN A 1 110 ? -7.488 1.309 15.906 1.00 86.62 110 GLN A O 1
ATOM 766 N N . ARG A 1 111 ? -9.662 1.507 16.455 1.00 85.31 111 ARG A N 1
ATOM 767 C CA . ARG A 1 111 ? -10.127 0.397 15.611 1.00 85.31 111 ARG A CA 1
ATOM 768 C C . ARG A 1 111 ? -9.756 0.623 14.147 1.00 85.31 111 ARG A C 1
ATOM 770 O O . ARG A 1 111 ? -9.290 -0.309 13.491 1.00 85.31 111 ARG A O 1
ATOM 777 N N . PHE A 1 112 ? -9.943 1.845 13.647 1.00 87.81 112 PHE A N 1
ATOM 778 C CA . PHE A 1 112 ? -9.544 2.209 12.292 1.00 87.81 112 PHE A CA 1
ATOM 779 C C . PHE A 1 112 ? -8.033 2.057 12.100 1.00 87.81 112 PHE A C 1
ATOM 781 O O . PHE A 1 112 ? -7.612 1.370 11.174 1.00 87.81 112 PHE A O 1
ATOM 788 N N . GLY A 1 113 ? -7.219 2.633 12.991 1.00 88.19 113 GLY A N 1
ATOM 789 C CA . GLY A 1 113 ? -5.758 2.575 12.903 1.00 88.19 113 GLY A CA 1
ATOM 790 C C . GLY A 1 113 ? -5.214 1.146 12.902 1.00 88.19 113 GLY A C 1
ATOM 791 O O . GLY A 1 113 ? -4.416 0.797 12.032 1.00 88.19 113 GLY A O 1
ATOM 792 N N . THR A 1 114 ? -5.695 0.294 13.814 1.00 92.12 114 THR A N 1
ATOM 793 C CA . THR A 1 114 ? -5.310 -1.126 13.865 1.00 92.12 114 THR A CA 1
ATOM 794 C C . THR A 1 114 ? -5.661 -1.839 12.565 1.00 92.12 114 THR A C 1
ATOM 796 O O . THR A 1 114 ? -4.809 -2.502 11.975 1.00 92.12 114 THR A O 1
ATOM 799 N N . LYS A 1 115 ? -6.893 -1.671 12.072 1.00 92.94 115 LYS A N 1
ATOM 800 C CA . LYS A 1 115 ? -7.332 -2.377 10.868 1.00 92.94 115 LYS A CA 1
ATOM 801 C C . LYS A 1 115 ? -6.648 -1.865 9.603 1.00 92.94 115 LYS A C 1
ATOM 803 O O . LYS A 1 115 ? -6.281 -2.668 8.749 1.00 92.94 115 LYS A O 1
ATOM 808 N N . MET A 1 116 ? -6.429 -0.557 9.508 1.00 91.88 116 MET A N 1
ATOM 809 C CA . MET A 1 116 ? -5.663 0.052 8.426 1.00 91.88 116 MET A CA 1
ATOM 810 C C . MET A 1 116 ? -4.254 -0.535 8.371 1.00 91.88 116 MET A C 1
ATOM 812 O O . MET A 1 116 ? -3.823 -0.944 7.297 1.00 91.88 116 MET A O 1
ATOM 816 N N . TYR A 1 117 ? -3.566 -0.633 9.511 1.00 91.31 117 TYR A N 1
ATOM 817 C CA . TYR A 1 117 ? -2.219 -1.200 9.582 1.00 91.31 117 TYR A CA 1
ATOM 818 C C . TYR A 1 117 ? -2.182 -2.677 9.162 1.00 91.31 117 TYR A C 1
ATOM 820 O O . TYR A 1 117 ? -1.340 -3.071 8.356 1.00 91.31 117 TYR A O 1
ATOM 828 N N . GLU A 1 118 ? -3.134 -3.487 9.631 1.00 91.94 118 GLU A N 1
ATOM 829 C CA . GLU A 1 118 ? -3.275 -4.884 9.198 1.00 91.94 118 GLU A CA 1
ATOM 830 C C . GLU A 1 118 ? -3.491 -4.999 7.683 1.00 91.94 118 GLU A C 1
ATOM 832 O O . GLU A 1 118 ? -2.793 -5.754 7.006 1.00 91.94 118 GLU A O 1
ATOM 837 N N . CYS A 1 119 ? -4.448 -4.243 7.136 1.00 92.75 119 CYS A N 1
ATOM 838 C CA . CYS A 1 119 ? -4.768 -4.283 5.713 1.00 92.75 119 CYS A CA 1
ATOM 839 C C . CYS A 1 119 ? -3.607 -3.773 4.854 1.00 92.75 119 CYS A C 1
ATOM 841 O O . CYS A 1 119 ? -3.356 -4.341 3.790 1.00 92.75 119 CYS A O 1
ATOM 843 N N . LEU A 1 120 ? -2.892 -2.739 5.309 1.00 90.75 120 LEU A N 1
ATOM 844 C CA . LEU A 1 120 ? -1.696 -2.213 4.655 1.00 90.75 120 LEU A CA 1
ATOM 845 C C . LEU A 1 120 ? -0.607 -3.275 4.568 1.00 90.75 120 LEU A C 1
ATOM 847 O O . LEU A 1 120 ? -0.136 -3.576 3.474 1.00 90.75 120 LEU A O 1
ATOM 851 N N . ASN A 1 121 ? -0.248 -3.881 5.696 1.00 90.06 121 ASN A N 1
ATOM 852 C CA . ASN A 1 121 ? 0.815 -4.881 5.746 1.00 90.06 121 ASN A CA 1
ATOM 853 C C . ASN A 1 121 ? 0.464 -6.177 5.022 1.00 90.06 121 ASN A C 1
ATOM 855 O O . ASN A 1 121 ? 1.366 -6.876 4.573 1.00 90.06 121 ASN A O 1
ATOM 859 N N . ALA A 1 122 ? -0.821 -6.497 4.885 1.00 89.69 122 ALA A N 1
ATOM 860 C CA . ALA A 1 122 ? -1.261 -7.663 4.132 1.00 89.69 122 ALA A CA 1
ATOM 861 C C . ALA A 1 122 ? -1.362 -7.406 2.619 1.00 89.69 122 ALA A C 1
ATOM 863 O O . ALA A 1 122 ? -1.160 -8.338 1.843 1.00 89.69 122 ALA A O 1
ATOM 864 N N . ASN A 1 123 ? -1.624 -6.167 2.174 1.00 92.06 123 ASN A N 1
ATOM 865 C CA . ASN A 1 123 ? -1.992 -5.915 0.772 1.00 92.06 123 ASN A CA 1
ATOM 866 C C . ASN A 1 123 ? -1.200 -4.842 0.014 1.00 92.06 123 ASN A C 1
ATOM 868 O O . ASN A 1 123 ? -1.184 -4.924 -1.209 1.00 92.06 123 ASN A O 1
ATOM 872 N N . LEU A 1 124 ? -0.560 -3.866 0.666 1.00 91.38 124 LEU A N 1
ATOM 873 C CA . LEU A 1 124 ? -0.027 -2.686 -0.033 1.00 91.38 124 LEU A CA 1
ATOM 874 C C . LEU A 1 124 ? 1.373 -2.228 0.399 1.00 91.38 124 LEU A C 1
ATOM 876 O O . LEU A 1 124 ? 2.094 -1.695 -0.438 1.00 91.38 124 LEU A O 1
ATOM 880 N N . ASN A 1 125 ? 1.764 -2.403 1.662 1.00 90.88 125 ASN A N 1
ATOM 881 C CA . ASN A 1 125 ? 2.938 -1.733 2.233 1.00 90.88 125 ASN A CA 1
ATOM 882 C C . ASN A 1 125 ? 4.250 -2.034 1.483 1.00 90.88 125 ASN A C 1
ATOM 884 O O . ASN A 1 125 ? 4.936 -1.121 1.031 1.00 90.88 125 ASN A O 1
ATOM 888 N N . ASP A 1 126 ? 4.575 -3.309 1.292 1.00 92.31 126 ASP A N 1
ATOM 889 C CA . ASP A 1 126 ? 5.817 -3.735 0.647 1.00 92.31 126 ASP A CA 1
ATOM 890 C C . ASP A 1 126 ? 5.793 -3.472 -0.868 1.00 92.31 126 ASP A C 1
ATOM 892 O O . ASP A 1 126 ? 6.805 -3.083 -1.453 1.00 92.31 126 ASP A O 1
ATOM 896 N N . VAL A 1 127 ? 4.624 -3.607 -1.503 1.00 91.31 127 VAL A N 1
ATOM 897 C CA . VAL A 1 127 ? 4.432 -3.266 -2.925 1.00 91.31 127 VAL A CA 1
ATOM 898 C C . VAL A 1 127 ? 4.651 -1.770 -3.155 1.00 91.31 127 VAL A C 1
ATOM 900 O O . VAL A 1 127 ? 5.347 -1.385 -4.094 1.00 91.31 127 VAL A O 1
ATOM 903 N N . GLN A 1 128 ? 4.100 -0.918 -2.287 1.00 91.50 128 GLN A N 1
ATOM 904 C CA . GLN A 1 128 ? 4.280 0.531 -2.351 1.00 91.50 128 GLN A CA 1
ATOM 905 C C . GLN A 1 128 ? 5.745 0.928 -2.160 1.00 91.50 128 GLN A C 1
ATOM 907 O O . GLN A 1 128 ? 6.241 1.781 -2.892 1.00 91.50 128 GLN A O 1
ATOM 912 N N . GLU A 1 129 ? 6.449 0.315 -1.212 1.00 89.31 129 GLU A N 1
ATOM 913 C CA . GLU A 1 129 ? 7.875 0.569 -0.987 1.00 89.31 129 GLU A CA 1
ATOM 914 C C . GLU A 1 129 ? 8.718 0.253 -2.228 1.00 89.31 129 GLU A C 1
ATOM 916 O O . GLU A 1 129 ? 9.540 1.071 -2.654 1.00 89.31 129 GLU A O 1
ATOM 921 N N . VAL A 1 130 ? 8.485 -0.900 -2.858 1.00 90.12 130 VAL A N 1
ATOM 922 C CA . VAL A 1 130 ? 9.186 -1.276 -4.093 1.00 90.12 130 VAL A CA 1
ATOM 923 C C . VAL A 1 130 ? 8.813 -0.345 -5.251 1.00 90.12 130 VAL A C 1
ATOM 925 O O . VAL A 1 130 ? 9.707 0.134 -5.954 1.00 90.12 130 VAL A O 1
ATOM 928 N N . TRP A 1 131 ? 7.531 -0.004 -5.401 1.00 90.31 131 TRP A N 1
ATOM 929 C CA . TRP A 1 131 ? 7.051 0.949 -6.407 1.00 90.31 131 TRP A CA 1
ATOM 930 C C . TRP A 1 131 ? 7.707 2.331 -6.274 1.00 90.31 131 TRP A C 1
ATOM 93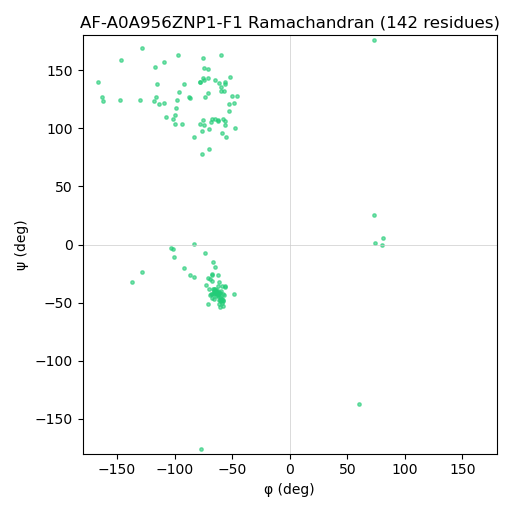2 O O . TRP A 1 131 ? 8.211 2.888 -7.255 1.00 90.31 131 TRP A O 1
ATOM 942 N N . MET A 1 132 ? 7.746 2.894 -5.062 1.00 89.50 132 MET A N 1
ATOM 943 C CA . MET A 1 132 ? 8.351 4.208 -4.811 1.00 89.50 132 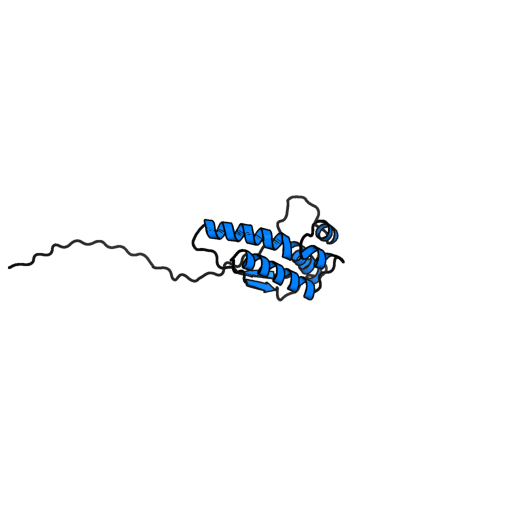MET A CA 1
ATOM 944 C C . MET A 1 132 ? 9.842 4.205 -5.154 1.00 89.50 132 MET A C 1
ATOM 946 O O . MET A 1 132 ? 10.335 5.148 -5.768 1.00 89.50 132 MET A O 1
ATOM 950 N N . ARG A 1 133 ? 10.564 3.130 -4.819 1.00 87.56 133 ARG A N 1
ATOM 951 C CA . ARG A 1 133 ? 11.990 2.987 -5.157 1.00 87.56 133 ARG A CA 1
ATOM 952 C C . ARG A 1 133 ? 12.228 2.907 -6.659 1.00 87.56 133 ARG A C 1
ATOM 954 O O . ARG A 1 133 ? 13.159 3.527 -7.156 1.00 87.56 133 ARG A O 1
ATOM 961 N N . GLN A 1 134 ? 11.387 2.165 -7.376 1.00 88.50 134 GLN A N 1
ATOM 962 C CA . GLN A 1 134 ? 11.494 2.015 -8.830 1.00 88.50 134 GLN A CA 1
ATOM 963 C C . GLN A 1 134 ? 11.208 3.319 -9.566 1.00 88.50 134 GLN A C 1
ATOM 965 O O . GLN A 1 134 ? 11.869 3.636 -10.552 1.00 88.50 134 GLN A O 1
ATOM 970 N N . THR A 1 135 ? 10.233 4.083 -9.080 1.00 86.50 135 THR A N 1
ATOM 971 C CA . THR A 1 135 ? 9.776 5.300 -9.753 1.00 86.50 135 THR A CA 1
ATOM 972 C C . THR A 1 135 ? 10.583 6.540 -9.378 1.00 86.50 135 THR A C 1
ATOM 974 O O . THR A 1 135 ? 10.703 7.435 -10.206 1.00 86.50 135 THR A O 1
ATOM 977 N N . ARG A 1 136 ? 11.200 6.604 -8.190 1.00 82.69 136 ARG A N 1
ATOM 978 C CA . ARG A 1 136 ? 12.054 7.740 -7.789 1.00 82.69 136 ARG A CA 1
ATOM 979 C C . ARG A 1 136 ? 13.348 7.854 -8.618 1.00 82.69 136 ARG A C 1
ATOM 981 O O . ARG A 1 136 ? 13.971 8.909 -8.606 1.00 82.69 136 ARG A O 1
ATOM 988 N N . GLY A 1 137 ? 13.720 6.807 -9.360 1.00 66.56 137 GLY A N 1
ATOM 989 C CA . GLY A 1 137 ? 15.010 6.721 -10.048 1.00 66.56 137 GLY A CA 1
ATOM 990 C C . GLY A 1 137 ? 16.165 6.472 -9.067 1.00 66.56 137 GLY A C 1
ATOM 991 O O . GLY A 1 137 ? 15.942 6.411 -7.854 1.00 66.56 137 GLY A O 1
ATOM 992 N N . PRO A 1 138 ? 17.405 6.281 -9.557 1.00 61.09 138 PRO A N 1
ATOM 993 C CA . PRO A 1 138 ? 18.563 6.291 -8.674 1.00 61.09 138 PRO A CA 1
ATOM 994 C C . PRO A 1 138 ? 18.587 7.629 -7.932 1.00 61.09 138 PRO A C 1
ATOM 996 O O . PRO A 1 138 ? 18.428 8.681 -8.548 1.00 61.09 138 PRO A O 1
ATOM 999 N N . ILE A 1 139 ? 18.769 7.589 -6.611 1.00 56.69 139 ILE A N 1
ATOM 1000 C CA . ILE A 1 139 ? 19.180 8.784 -5.881 1.00 56.69 139 ILE A CA 1
ATOM 1001 C C . ILE A 1 139 ? 20.545 9.120 -6.479 1.00 56.69 139 ILE A C 1
ATOM 1003 O O . ILE A 1 139 ? 21.498 8.373 -6.261 1.00 56.69 139 ILE A O 1
ATOM 1007 N N . GLU A 1 140 ? 20.630 10.162 -7.306 1.00 47.16 140 GLU A N 1
ATOM 1008 C CA . GLU A 1 140 ? 21.910 10.811 -7.554 1.00 47.16 140 GLU A CA 1
ATOM 1009 C C . GLU A 1 140 ? 22.374 11.280 -6.172 1.00 47.16 140 GLU A C 1
ATOM 1011 O O . GLU A 1 140 ? 21.892 12.276 -5.642 1.00 47.16 140 GLU A O 1
ATOM 1016 N N . GLU A 1 141 ? 23.215 10.478 -5.510 1.00 50.06 141 GLU A N 1
ATOM 1017 C CA . GLU A 1 141 ? 24.081 10.995 -4.462 1.00 50.06 141 GLU A CA 1
ATOM 1018 C C . GLU A 1 141 ? 24.867 12.104 -5.147 1.00 50.06 141 GLU A C 1
ATOM 1020 O O . GLU A 1 141 ? 25.742 11.819 -5.971 1.00 50.06 141 GLU A O 1
ATOM 1025 N N . ASP A 1 142 ? 24.470 13.349 -4.877 1.00 43.91 142 ASP A N 1
ATOM 1026 C CA . ASP A 1 142 ? 25.179 14.544 -5.301 1.00 43.91 142 ASP A CA 1
ATOM 1027 C C . ASP A 1 142 ? 26.657 14.340 -4.968 1.00 43.91 142 ASP A C 1
ATOM 1029 O O . ASP A 1 142 ? 27.108 14.456 -3.829 1.00 43.91 142 ASP A O 1
ATOM 1033 N N . SER A 1 143 ? 27.417 13.974 -5.995 1.00 46.28 143 SER A N 1
ATOM 1034 C CA . SER A 1 143 ? 28.864 13.984 -5.968 1.00 46.28 143 SER A CA 1
ATOM 1035 C C . SER A 1 143 ? 29.278 15.443 -6.117 1.00 46.28 143 SER A C 1
ATOM 1037 O O . SER A 1 143 ? 29.613 15.870 -7.223 1.00 46.28 143 SER A O 1
ATOM 1039 N N . ASN A 1 144 ? 29.180 16.222 -5.033 1.00 40.28 144 ASN A N 1
ATOM 1040 C CA . ASN A 1 144 ? 29.957 17.452 -4.836 1.00 40.28 144 ASN A CA 1
ATOM 1041 C C . ASN A 1 144 ? 29.951 17.948 -3.386 1.00 40.28 144 ASN A C 1
ATOM 1043 O O . ASN A 1 144 ? 28.883 18.385 -2.906 1.00 40.28 144 ASN A O 1
#

pLDDT: mean 73.38, std 20.45, range [33.66, 94.25]

Mean predicted aligned error: 13.78 Å

Radius of gyration: 23.91 Å; Cα contacts (8 Å, |Δi|>4): 149; chains: 1; bounding box: 84×54×52 Å

Foldseek 3Di:
DDDDDDDDDDDDDDDPDDPPQDFPFPPPPPDDDPPDDPQDLVNLCVLAAALVVVQSVVSAHDPVSQVQLVVQLQVQQVVVVFGWDWAADPAQLGGIIITGRQDPDPVSNVVSVVSSVVSCRRRHVSSRVSRSDVRVPPPPPPPD

Sequence (144 aa):
MMKRNRRMFVLSAAAGIVATAGAVAAIVPGFAEDGARPATTADFQQRATGAQAIALADGVVTPAEYDQAIAAFQACMTAAGLEATVTRGSAPGEGATIGYTAGSTTEEAQRFGTKMYECLNANLNDVQEVWMRQTRGPIEEDSN